Protein AF-A0A1X7STY6-F1 (afdb_monomer)

Solvent-accessible surface area (backbone atoms only — not comparable to full-atom values): 8599 Å² total; per-residue (Å²): 79,50,51,68,63,48,34,48,53,51,14,65,75,69,75,41,64,59,82,35,65,69,57,54,51,47,52,59,66,45,26,81,81,70,77,58,51,51,43,71,68,42,48,53,51,47,51,52,48,54,50,51,52,54,48,46,62,63,66,70,48,72,57,98,63,76,56,80,77,84,76,72,81,59,88,84,50,95,76,60,66,63,57,79,45,82,40,76,86,75,59,27,35,36,34,28,36,86,85,38,35,37,34,38,25,39,76,85,69,44,85,68,43,36,33,38,72,51,104,74,59,51,75,46,54,60,67,56,52,49,58,67,37,65,82,70,67,82,80,80,86,83,130

Organism: Amphimedon queenslandica (NCBI:txid400682)

Mean predicted aligned error: 18.67 Å

pLDDT: mean 70.43, std 15.53, range [32.12, 92.31]

Secondary structure (DSSP, 8-state):
-BHHHHHHHHHHHHT--TT-HHHHHHHHHH-TT-SSB--HHHHHHHHHHHHHHHHHHHHS---TT-SPP-----TT-S-----EEEETTTTEEEEE-TTSEEEEEETT--EEEEEE-STT-PEEPHHHHHHHHTTS-------

Structure (mmCIF, N/CA/C/O backbone):
data_AF-A0A1X7STY6-F1
#
_entry.id   AF-A0A1X7STY6-F1
#
loop_
_atom_site.group_PDB
_atom_site.id
_atom_site.type_symbol
_atom_site.label_atom_id
_atom_site.label_alt_id
_atom_site.label_comp_id
_atom_site.label_asym_id
_atom_site.label_entity_id
_atom_site.label_seq_id
_atom_site.pdbx_PDB_ins_code
_atom_site.C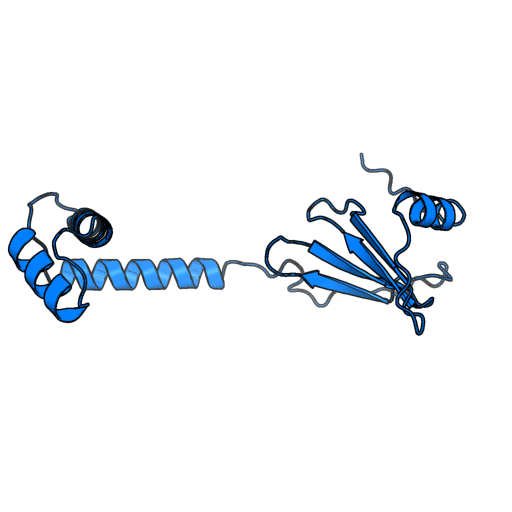artn_x
_atom_site.Cartn_y
_atom_site.Cartn_z
_atom_site.occupancy
_atom_site.B_iso_or_equiv
_atom_site.auth_seq_id
_atom_site.auth_comp_id
_atom_site.auth_asym_id
_atom_site.auth_atom_id
_atom_site.pdbx_PDB_model_num
ATOM 1 N N . MET A 1 1 ? -12.138 -2.892 26.486 1.00 81.81 1 MET A N 1
ATOM 2 C CA . MET A 1 1 ? -12.435 -1.445 26.602 1.00 81.81 1 MET A CA 1
ATOM 3 C C . MET A 1 1 ? -13.530 -1.115 25.602 1.00 81.81 1 MET A C 1
ATOM 5 O O . MET A 1 1 ? -13.530 -1.733 24.542 1.00 81.81 1 MET A O 1
ATOM 9 N N . LYS A 1 2 ? -14.494 -0.246 25.933 1.00 85.88 2 LYS A N 1
ATOM 10 C CA . LYS A 1 2 ? -15.532 0.127 24.959 1.00 85.88 2 LYS A CA 1
ATOM 11 C C . LYS A 1 2 ? -14.913 0.923 23.814 1.00 85.88 2 LYS A C 1
ATOM 13 O O . LYS A 1 2 ? -13.886 1.575 23.992 1.00 85.88 2 LYS A O 1
ATOM 18 N N . MET A 1 3 ? -15.552 0.866 22.652 1.00 82.62 3 MET A N 1
ATOM 19 C CA . MET A 1 3 ? -15.111 1.572 21.450 1.00 82.62 3 MET A CA 1
ATOM 20 C C . MET A 1 3 ? -14.876 3.072 21.682 1.00 82.62 3 MET A C 1
ATOM 22 O O . MET A 1 3 ? -13.865 3.613 21.250 1.00 82.62 3 MET A O 1
ATOM 26 N N . GLU A 1 4 ? -15.808 3.729 22.371 1.00 84.62 4 GLU A N 1
ATOM 27 C CA . GLU A 1 4 ? -15.791 5.173 22.638 1.00 84.62 4 GLU A CA 1
ATOM 28 C C . GLU A 1 4 ? -14.585 5.564 23.500 1.00 84.62 4 GLU A C 1
ATOM 30 O O . GLU A 1 4 ? -13.782 6.400 23.085 1.00 84.62 4 GLU A O 1
ATOM 35 N N . ASP A 1 5 ? -14.391 4.863 24.621 1.00 85.81 5 ASP A N 1
ATOM 36 C CA . ASP A 1 5 ? -13.257 5.064 25.532 1.00 85.81 5 ASP A CA 1
ATOM 37 C C . ASP A 1 5 ? -11.909 4.851 24.820 1.00 85.81 5 ASP A C 1
ATOM 39 O O . ASP A 1 5 ? -10.940 5.581 25.032 1.00 85.81 5 ASP A O 1
ATOM 43 N N . PHE A 1 6 ? -11.837 3.846 23.940 1.00 84.31 6 PHE A N 1
ATOM 44 C CA . PHE A 1 6 ? -10.628 3.570 23.168 1.00 84.31 6 PHE A CA 1
ATOM 45 C C . PHE A 1 6 ? -10.328 4.673 22.150 1.00 84.31 6 PHE A C 1
ATOM 47 O O . PHE A 1 6 ? -9.167 5.054 21.991 1.00 84.31 6 PHE A O 1
ATOM 54 N N . MET A 1 7 ? -11.352 5.199 21.471 1.00 83.81 7 MET A N 1
ATOM 55 C CA . MET A 1 7 ? -11.190 6.299 20.517 1.00 83.81 7 MET A CA 1
ATOM 56 C C . MET A 1 7 ? -10.721 7.580 21.210 1.00 83.81 7 MET A C 1
ATOM 58 O O . MET A 1 7 ? -9.863 8.279 20.675 1.00 83.81 7 MET A O 1
ATOM 62 N N . GLU A 1 8 ? -11.222 7.868 22.410 1.00 85.88 8 GLU A N 1
ATOM 63 C CA . GLU A 1 8 ? -10.767 9.007 23.210 1.00 85.88 8 GLU A CA 1
ATOM 64 C C . GLU A 1 8 ? -9.296 8.854 23.626 1.00 85.88 8 GLU A C 1
ATOM 66 O O . GLU A 1 8 ? -8.485 9.762 23.417 1.00 85.88 8 GLU A O 1
ATOM 71 N N . LEU A 1 9 ? -8.916 7.672 24.120 1.00 86.31 9 LEU A N 1
ATOM 72 C CA . LEU A 1 9 ? -7.550 7.379 24.556 1.00 86.31 9 LEU A CA 1
ATOM 73 C C . LEU A 1 9 ? -6.546 7.423 23.392 1.00 86.31 9 LEU A C 1
ATOM 75 O O . LEU A 1 9 ? -5.503 8.076 23.483 1.00 86.31 9 LEU A O 1
ATOM 79 N N . MET A 1 10 ? -6.873 6.780 22.270 1.00 81.69 10 MET A N 1
ATOM 80 C CA . MET A 1 10 ? -6.036 6.789 21.066 1.00 81.69 10 MET A CA 1
ATOM 81 C C . MET A 1 10 ? -5.975 8.169 20.414 1.00 81.69 10 MET A C 1
ATOM 83 O O . MET A 1 10 ? -4.905 8.579 19.959 1.00 81.69 10 MET A O 1
ATOM 87 N N . GLY A 1 11 ? -7.089 8.905 20.396 1.00 83.62 11 GLY A N 1
ATOM 88 C CA . GLY A 1 11 ? -7.136 10.285 19.920 1.00 83.62 11 GLY A CA 1
ATOM 89 C C . GLY A 1 11 ? -6.201 11.190 20.725 1.00 83.62 11 GLY A C 1
ATOM 90 O O . GLY A 1 11 ? -5.396 11.924 20.145 1.00 83.62 11 GLY A O 1
ATOM 91 N N . GLY A 1 12 ? -6.207 11.050 22.055 1.00 85.12 12 GLY A N 1
ATOM 92 C CA . GLY A 1 12 ? -5.284 11.746 22.953 1.00 85.12 12 GLY A CA 1
ATOM 93 C C . GLY A 1 12 ? -3.813 11.401 22.696 1.00 85.12 12 GLY A C 1
ATOM 94 O O . GLY A 1 12 ? -2.975 12.300 22.603 1.00 85.12 12 GLY A O 1
ATOM 95 N N . MET A 1 13 ? -3.489 10.117 22.510 1.00 84.19 13 MET A N 1
ATOM 96 C CA . MET A 1 13 ? -2.116 9.666 22.241 1.00 84.19 13 MET A CA 1
ATOM 97 C C . MET A 1 13 ? -1.592 10.114 20.872 1.00 84.19 13 MET A C 1
ATOM 99 O O . MET A 1 13 ? -0.441 10.533 20.751 1.00 84.19 13 MET A O 1
ATOM 103 N N . MET A 1 14 ? -2.421 10.026 19.832 1.00 80.81 14 MET A N 1
ATOM 104 C CA . MET A 1 14 ? -2.026 10.340 18.456 1.00 80.81 14 MET A CA 1
ATOM 105 C C . MET A 1 14 ? -2.201 11.824 18.104 1.00 80.81 14 MET A C 1
ATOM 107 O O . MET A 1 14 ? -1.797 12.233 17.017 1.00 80.81 14 MET A O 1
ATOM 111 N N . LYS A 1 15 ? -2.780 12.632 19.007 1.00 82.44 15 LYS A N 1
ATOM 112 C CA . LYS A 1 15 ? -3.235 14.013 18.746 1.00 82.44 15 LYS A CA 1
ATOM 113 C C . LYS A 1 15 ? -4.181 14.093 17.544 1.00 82.44 15 LYS A C 1
ATOM 115 O O . LYS A 1 15 ? -4.161 15.056 16.778 1.00 82.44 15 LYS A O 1
ATOM 120 N N . VAL A 1 16 ? -4.982 13.051 17.367 1.00 78.38 16 VAL A N 1
ATOM 121 C CA . VAL A 1 16 ? -5.985 12.934 16.311 1.00 78.38 16 VAL A CA 1
ATOM 122 C C . VAL A 1 16 ? -7.349 13.139 16.954 1.00 78.38 16 VAL A C 1
ATOM 124 O O . VAL A 1 16 ? -7.566 12.741 18.096 1.00 78.38 16 VAL A O 1
ATOM 127 N N . SER A 1 17 ? -8.271 13.789 16.244 1.00 76.06 17 SER A N 1
ATOM 128 C CA . SER A 1 17 ? -9.634 13.946 16.751 1.00 76.06 17 SER A CA 1
ATOM 129 C C . SER A 1 17 ? -10.246 12.566 17.042 1.00 76.06 17 SER A C 1
ATOM 131 O O . SER A 1 17 ? -10.164 11.689 16.183 1.00 76.06 17 SER A O 1
ATOM 133 N N . PRO A 1 18 ? -10.901 12.354 18.195 1.00 65.81 18 PRO A N 1
ATOM 134 C CA . PRO A 1 18 ? -11.627 11.111 18.469 1.00 65.81 18 PRO A CA 1
ATOM 135 C C . PRO A 1 18 ? -12.797 10.877 17.493 1.00 65.81 18 PRO A C 1
ATOM 137 O O . PRO A 1 18 ? -13.273 9.755 17.359 1.00 65.81 18 PRO A O 1
ATOM 140 N N . LEU A 1 19 ? -13.223 11.919 16.764 1.00 68.56 19 LEU A N 1
ATOM 141 C CA . LEU A 1 19 ? -14.200 11.849 15.670 1.00 68.56 19 LEU A CA 1
ATOM 142 C C . LEU A 1 19 ? -13.560 11.551 14.303 1.00 68.56 19 LEU A C 1
ATOM 144 O O . LEU A 1 19 ? -14.243 11.632 13.282 1.00 68.56 19 LEU A O 1
ATOM 148 N N . ASP A 1 20 ? -12.259 11.255 14.244 1.00 79.88 20 ASP A N 1
ATOM 149 C CA . ASP A 1 20 ? -11.615 10.892 12.986 1.00 79.88 20 ASP A CA 1
ATOM 150 C C . ASP A 1 20 ? -12.191 9.565 12.473 1.00 79.88 20 ASP A C 1
ATOM 152 O O . ASP A 1 20 ? -12.134 8.516 13.122 1.00 79.88 20 ASP A O 1
ATOM 156 N N . GLU A 1 21 ? -12.731 9.615 11.261 1.00 84.31 21 GLU A N 1
ATOM 157 C CA . GLU A 1 21 ? -13.289 8.473 10.549 1.00 84.31 21 GLU A CA 1
ATOM 158 C C . GLU A 1 21 ? -12.255 7.350 10.370 1.00 84.31 21 GLU A C 1
ATOM 160 O O . GLU A 1 21 ? -12.595 6.168 10.350 1.00 84.31 21 GLU A O 1
ATOM 165 N N . ARG A 1 22 ? -10.963 7.691 10.313 1.00 82.12 22 ARG A N 1
ATOM 166 C CA . ARG A 1 22 ? -9.874 6.706 10.245 1.00 82.12 22 ARG A CA 1
ATOM 167 C C . ARG A 1 22 ? -9.756 5.897 11.526 1.00 82.12 22 ARG A C 1
ATOM 169 O O . ARG A 1 22 ? -9.498 4.694 11.462 1.00 82.12 22 ARG A O 1
ATOM 176 N N . LEU A 1 23 ? -9.940 6.549 12.671 1.00 82.69 23 LEU A N 1
ATOM 177 C CA . LEU A 1 23 ? -9.879 5.900 13.971 1.00 82.69 23 LEU A CA 1
ATOM 178 C C . LEU A 1 23 ? -11.115 5.023 14.169 1.00 82.69 23 LEU A C 1
ATOM 180 O O . LEU A 1 23 ? -10.977 3.856 14.527 1.00 82.69 23 LEU A O 1
ATOM 184 N N . SER A 1 24 ? -12.305 5.522 13.827 1.00 83.75 24 SER A N 1
ATOM 185 C CA . SER A 1 24 ? -13.536 4.727 13.910 1.00 83.75 24 SER A CA 1
ATOM 186 C C . SER A 1 24 ? -13.502 3.506 12.978 1.00 83.75 24 SER A C 1
ATOM 188 O O . SER A 1 24 ? -13.871 2.401 13.383 1.00 83.75 24 SER A O 1
ATOM 190 N N . ALA A 1 25 ? -12.969 3.658 11.762 1.00 86.94 25 ALA A N 1
ATOM 191 C CA . ALA A 1 25 ? -12.772 2.559 10.824 1.00 86.94 25 ALA A CA 1
ATOM 192 C C . ALA A 1 25 ? -11.740 1.536 11.322 1.00 86.94 25 ALA A C 1
ATOM 194 O O . ALA A 1 25 ? -11.937 0.337 11.127 1.00 86.94 25 ALA A O 1
ATOM 195 N N . LEU A 1 26 ? -10.655 1.977 11.970 1.00 86.12 26 LEU A N 1
ATOM 196 C CA . LEU A 1 26 ? -9.683 1.075 12.589 1.00 86.12 26 LEU A CA 1
ATOM 197 C C . LEU A 1 26 ? -10.345 0.242 13.684 1.00 86.12 26 LEU A C 1
ATOM 199 O O . LEU A 1 26 ? -10.203 -0.976 13.689 1.00 86.12 26 LEU A O 1
ATOM 203 N N . CYS A 1 27 ? -11.100 0.877 14.576 1.00 84.38 27 CYS A N 1
ATOM 204 C CA . CYS A 1 27 ? -11.708 0.164 15.688 1.00 84.38 27 CYS A CA 1
ATOM 205 C C . CYS A 1 27 ? -12.743 -0.863 15.197 1.00 84.38 27 CYS A C 1
ATOM 207 O O . CYS A 1 27 ? -12.754 -1.988 15.686 1.00 84.38 27 CYS A O 1
ATOM 209 N N . ARG A 1 28 ? -13.522 -0.540 14.151 1.00 86.44 28 ARG A N 1
ATOM 210 C CA . ARG A 1 28 ? -14.424 -1.506 13.489 1.00 86.44 28 ARG A CA 1
ATOM 211 C C . ARG A 1 28 ? -13.686 -2.692 12.866 1.00 86.44 28 ARG A C 1
ATOM 213 O O . ARG A 1 28 ? -14.233 -3.781 12.813 1.00 86.44 28 ARG A O 1
ATOM 220 N N . LYS A 1 29 ? -12.463 -2.491 12.370 1.00 86.56 29 LYS A N 1
ATOM 221 C CA . LYS A 1 29 ? -11.636 -3.579 11.820 1.00 86.56 29 LYS A CA 1
ATOM 222 C C . LYS A 1 29 ? -11.008 -4.454 12.903 1.00 86.56 29 LYS A C 1
ATOM 224 O O . LYS A 1 29 ? -10.743 -5.624 12.652 1.00 86.56 29 LYS A O 1
ATOM 229 N N . VAL A 1 30 ? -10.730 -3.880 14.071 1.00 87.88 30 VAL A N 1
ATOM 230 C CA . VAL A 1 30 ? -10.167 -4.597 15.224 1.00 87.88 30 VAL A CA 1
ATOM 231 C C . VAL A 1 30 ? -11.245 -5.407 15.951 1.00 87.88 30 VAL A C 1
ATOM 233 O O . VAL A 1 30 ? -10.950 -6.474 16.490 1.00 87.88 30 VAL A O 1
ATOM 236 N N . ASP A 1 31 ? -12.489 -4.932 15.947 1.00 86.75 31 ASP A N 1
ATOM 237 C CA . ASP A 1 31 ? -13.635 -5.637 16.514 1.00 86.75 31 ASP A CA 1
ATOM 238 C C . ASP A 1 31 ? -14.175 -6.726 15.566 1.00 86.75 31 ASP A C 1
ATOM 240 O O . ASP A 1 31 ? -15.190 -6.571 14.893 1.00 86.75 31 ASP A O 1
ATOM 244 N N . ILE A 1 32 ? -13.458 -7.850 15.505 1.00 81.06 32 ILE A N 1
ATOM 245 C CA . ILE A 1 32 ? -13.803 -9.011 14.663 1.00 81.06 32 ILE A CA 1
ATOM 246 C C . ILE A 1 32 ? -15.110 -9.680 15.125 1.00 81.06 32 ILE A C 1
ATOM 248 O O . ILE A 1 32 ? -15.837 -10.254 14.317 1.00 81.06 32 ILE A O 1
ATOM 252 N N . GLU A 1 33 ? -15.398 -9.618 16.424 1.00 83.12 33 GLU A N 1
ATOM 253 C CA . GLU A 1 33 ? -16.562 -10.258 17.049 1.00 83.12 33 GLU A CA 1
ATOM 254 C C . GLU A 1 33 ? -17.812 -9.364 16.991 1.00 83.12 33 GLU A C 1
ATOM 256 O O . GLU A 1 33 ? -18.913 -9.839 17.271 1.00 83.12 33 GLU A O 1
ATOM 261 N N . ASN A 1 34 ? -17.651 -8.100 16.574 1.00 83.00 34 ASN A N 1
ATOM 262 C CA . ASN A 1 34 ? -18.688 -7.070 16.531 1.00 83.00 34 ASN A CA 1
ATOM 263 C C . ASN A 1 34 ? -19.416 -6.931 17.882 1.00 83.00 34 ASN A C 1
ATOM 265 O O . ASN A 1 34 ? -20.638 -6.766 17.939 1.00 83.00 34 ASN A O 1
ATOM 269 N N . ASP A 1 35 ? -18.654 -7.047 18.971 1.00 86.44 35 ASP A N 1
ATOM 270 C CA . ASP A 1 35 ? -19.145 -6.970 20.347 1.00 86.44 35 ASP A CA 1
ATOM 271 C C . ASP A 1 35 ? -19.102 -5.535 20.903 1.00 86.44 35 ASP A C 1
ATOM 273 O O . ASP A 1 35 ? -19.642 -5.265 21.976 1.00 86.44 35 ASP A O 1
ATOM 277 N N . GLY A 1 36 ? -18.504 -4.594 20.164 1.00 84.44 36 GLY A N 1
ATOM 278 C CA . GLY A 1 36 ? -18.308 -3.205 20.569 1.00 84.44 36 GLY A CA 1
ATOM 279 C C . GLY A 1 36 ? -17.129 -3.005 21.525 1.00 84.44 36 GLY A C 1
ATOM 280 O O . GLY A 1 36 ? -16.977 -1.913 22.092 1.00 84.44 36 GLY A O 1
ATOM 281 N N . TYR A 1 37 ? -16.291 -4.028 21.718 1.00 85.38 37 TYR A N 1
ATOM 282 C CA . TYR A 1 37 ? -15.162 -4.012 22.637 1.00 85.38 37 TYR A CA 1
ATOM 283 C C . TYR A 1 37 ? -13.826 -4.210 21.921 1.00 85.38 37 TYR A C 1
ATOM 285 O O . TYR A 1 37 ? -13.537 -5.221 21.281 1.00 85.38 37 TYR A O 1
ATOM 293 N N . VAL A 1 38 ? -12.923 -3.262 22.164 1.00 85.38 38 VAL A N 1
ATOM 294 C CA . VAL A 1 38 ? -11.524 -3.358 21.757 1.00 85.38 38 VAL A CA 1
ATOM 295 C C . VAL A 1 38 ? -10.688 -3.778 22.963 1.00 85.38 38 VAL A C 1
ATOM 297 O O . VAL A 1 38 ? -10.704 -3.140 24.021 1.00 85.38 38 VAL A O 1
ATOM 300 N N . THR A 1 39 ? -9.953 -4.875 22.806 1.00 87.19 39 THR A N 1
ATOM 301 C CA . THR A 1 39 ? -8.974 -5.363 23.786 1.00 87.19 39 THR A CA 1
ATOM 302 C C . THR A 1 39 ? -7.576 -5.165 23.219 1.00 87.19 39 THR A C 1
ATOM 304 O O . THR A 1 39 ? -7.380 -5.269 22.009 1.00 87.19 39 THR A O 1
ATOM 307 N N . GLU A 1 40 ? -6.591 -4.932 24.084 1.00 85.44 40 GLU A N 1
ATOM 308 C CA . GLU A 1 40 ? -5.184 -4.795 23.693 1.00 85.44 40 GLU A CA 1
ATOM 309 C C . GLU A 1 40 ? -4.717 -5.965 22.813 1.00 85.44 40 GLU A C 1
ATOM 311 O O . GLU A 1 40 ? -4.156 -5.752 21.744 1.00 85.44 40 GLU A O 1
ATOM 316 N N . ASN A 1 41 ? -5.070 -7.198 23.186 1.00 88.00 41 ASN A N 1
ATOM 317 C CA . ASN A 1 41 ? -4.759 -8.390 22.394 1.00 88.00 41 ASN A CA 1
ATOM 318 C C . ASN A 1 41 ? -5.373 -8.353 20.984 1.00 88.00 41 ASN A C 1
ATOM 320 O O . ASN A 1 41 ? -4.703 -8.745 20.026 1.00 88.00 41 ASN A O 1
ATOM 324 N N . LYS A 1 42 ? -6.618 -7.866 20.836 1.00 87.62 42 LYS A N 1
ATOM 325 C CA . LYS A 1 42 ? -7.288 -7.721 19.528 1.00 87.62 42 LYS A CA 1
ATOM 326 C C . LYS A 1 42 ? -6.526 -6.703 18.665 1.00 87.62 42 LYS A C 1
ATOM 328 O O . LYS A 1 42 ? -6.206 -6.987 17.512 1.00 87.62 42 LYS A O 1
ATOM 333 N N . LEU A 1 43 ? -6.153 -5.560 19.249 1.00 87.00 43 LEU A N 1
ATOM 334 C CA . LEU A 1 43 ? -5.379 -4.515 18.574 1.00 87.00 43 LEU A CA 1
ATOM 335 C C . LEU A 1 43 ? -3.987 -5.011 18.151 1.00 87.00 43 LEU A C 1
ATOM 337 O O . LEU A 1 43 ? -3.605 -4.857 16.992 1.00 87.00 43 LEU A O 1
ATOM 341 N N . MET A 1 44 ? -3.244 -5.634 19.067 1.00 89.12 44 MET A N 1
ATOM 342 C CA . MET A 1 44 ? -1.900 -6.150 18.801 1.00 89.12 44 MET A CA 1
ATOM 343 C C . MET A 1 44 ? -1.916 -7.243 17.734 1.00 89.12 44 MET A C 1
ATOM 345 O O . MET A 1 44 ? -1.092 -7.216 16.821 1.00 89.12 44 MET A O 1
ATOM 349 N 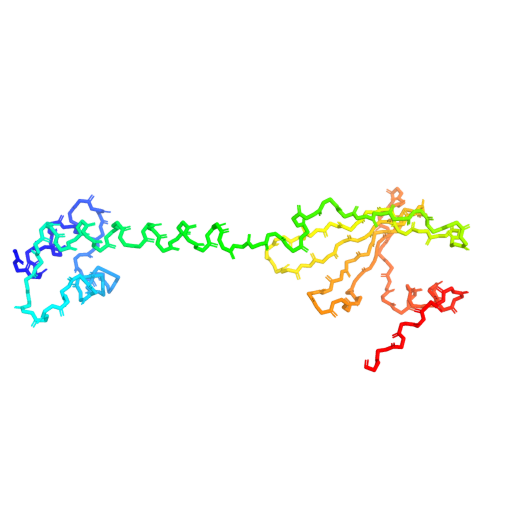N . SER A 1 45 ? -2.889 -8.155 17.786 1.00 90.06 45 SER A N 1
ATOM 350 C CA . SER A 1 45 ? -3.055 -9.197 16.765 1.00 90.06 45 SER A CA 1
ATOM 351 C C . SER A 1 45 ? -3.329 -8.597 15.388 1.00 90.06 45 SER A C 1
ATOM 353 O O . SER A 1 45 ? -2.699 -8.996 14.409 1.00 90.06 45 SER A O 1
ATOM 355 N N . TYR A 1 46 ? -4.212 -7.597 15.311 1.00 89.88 46 TYR A N 1
ATOM 356 C CA . TYR A 1 46 ? -4.506 -6.894 14.063 1.00 89.88 46 TYR A CA 1
ATOM 357 C C . TYR A 1 46 ? -3.268 -6.180 13.498 1.00 89.88 46 TYR A C 1
ATOM 359 O O . TYR A 1 46 ? -2.970 -6.302 12.310 1.00 89.88 46 TYR A O 1
ATOM 367 N N . LEU A 1 47 ? -2.505 -5.470 14.336 1.00 89.00 47 LEU A N 1
ATOM 368 C CA . LEU A 1 47 ? -1.284 -4.777 13.911 1.00 89.00 47 LEU A CA 1
ATOM 369 C C . LEU A 1 47 ? -0.214 -5.751 13.408 1.00 89.00 47 LEU A C 1
ATOM 371 O O . LEU A 1 47 ? 0.387 -5.515 12.359 1.00 89.00 47 LEU A O 1
ATOM 375 N N . LEU A 1 48 ? 0.000 -6.859 14.119 1.00 92.31 48 LEU A N 1
ATOM 376 C CA . LEU A 1 48 ? 0.939 -7.903 13.707 1.00 92.31 48 LEU A CA 1
ATOM 377 C C . LEU A 1 48 ? 0.520 -8.549 12.384 1.00 92.31 48 LEU A C 1
ATOM 379 O O . LEU A 1 48 ? 1.369 -8.773 11.521 1.00 92.31 48 LEU A O 1
ATOM 383 N N . LEU A 1 49 ? -0.778 -8.797 12.190 1.00 91.44 49 LEU A N 1
ATOM 384 C CA . LEU A 1 49 ? -1.306 -9.309 10.928 1.00 91.44 49 LEU A CA 1
ATOM 385 C C . LEU A 1 49 ? -1.033 -8.333 9.778 1.00 91.44 49 LEU A C 1
ATOM 387 O O . LEU A 1 49 ? -0.483 -8.738 8.759 1.00 91.44 49 LEU A O 1
ATOM 391 N N . GLN A 1 50 ? -1.328 -7.044 9.962 1.00 89.06 50 GLN A N 1
ATOM 392 C CA . GLN A 1 50 ? -1.078 -6.016 8.947 1.00 89.06 50 GLN A CA 1
ATOM 393 C C . GLN A 1 50 ? 0.409 -5.872 8.601 1.00 89.06 50 GLN A C 1
ATOM 395 O O . GLN A 1 50 ? 0.769 -5.694 7.435 1.00 89.06 50 GLN A O 1
ATOM 400 N N . LEU A 1 51 ? 1.297 -5.973 9.594 1.00 88.25 51 LEU A N 1
ATOM 401 C CA . LEU A 1 51 ? 2.741 -5.973 9.360 1.00 88.25 51 LEU A CA 1
ATOM 402 C C . LEU A 1 51 ? 3.178 -7.205 8.569 1.00 88.25 51 LEU A C 1
ATOM 404 O O . LEU A 1 51 ? 3.906 -7.058 7.590 1.00 88.25 51 LEU A O 1
ATOM 408 N N . ARG A 1 52 ? 2.685 -8.393 8.931 1.00 89.50 52 ARG A N 1
ATOM 409 C CA . ARG A 1 52 ? 2.985 -9.642 8.223 1.00 89.50 52 ARG A CA 1
ATOM 410 C C . ARG A 1 52 ? 2.475 -9.621 6.787 1.00 89.50 52 ARG A C 1
ATOM 412 O O . ARG A 1 52 ? 3.203 -10.022 5.888 1.00 89.50 52 ARG A O 1
ATOM 419 N N . GLU A 1 53 ? 1.254 -9.149 6.555 1.00 87.44 53 GLU A N 1
ATOM 420 C CA . GLU A 1 53 ? 0.695 -8.983 5.210 1.00 87.44 53 GLU A CA 1
ATOM 421 C C . GLU A 1 53 ? 1.542 -8.006 4.396 1.00 87.44 53 GLU A C 1
ATOM 423 O O . GLU A 1 53 ? 1.923 -8.300 3.266 1.00 87.44 53 GLU A O 1
ATOM 428 N N . ARG A 1 54 ? 1.925 -6.867 4.981 1.00 84.06 54 ARG A N 1
ATOM 429 C CA . ARG A 1 54 ? 2.804 -5.893 4.328 1.00 84.06 54 ARG A CA 1
ATOM 430 C C . ARG A 1 54 ? 4.178 -6.476 4.012 1.00 84.06 54 ARG A C 1
ATOM 432 O O . ARG A 1 54 ? 4.723 -6.184 2.950 1.00 84.06 54 ARG A O 1
ATOM 439 N N . GLU A 1 55 ? 4.752 -7.268 4.908 1.00 83.31 55 GLU A N 1
ATOM 440 C CA . GLU A 1 55 ? 5.997 -7.989 4.661 1.00 83.31 55 GLU A CA 1
ATOM 441 C C . GLU A 1 55 ? 5.827 -9.027 3.561 1.00 83.31 55 GLU A C 1
ATOM 443 O O . GLU A 1 55 ? 6.642 -9.040 2.647 1.00 83.31 55 GLU A O 1
ATOM 448 N N . ALA A 1 56 ? 4.740 -9.800 3.564 1.00 79.81 56 ALA A N 1
ATOM 449 C CA . ALA A 1 56 ? 4.400 -10.725 2.491 1.00 79.81 56 ALA A CA 1
ATOM 450 C C . ALA A 1 56 ? 4.278 -9.993 1.147 1.00 79.81 56 ALA A C 1
ATOM 452 O O . ALA A 1 56 ? 4.880 -10.409 0.173 1.00 79.81 56 ALA A O 1
ATOM 453 N N . PHE A 1 57 ? 3.620 -8.836 1.068 1.00 72.00 57 PHE A N 1
ATOM 454 C CA . PHE A 1 57 ? 3.585 -8.044 -0.169 1.00 72.00 57 PHE A CA 1
ATOM 455 C C . PHE A 1 57 ? 4.948 -7.460 -0.570 1.00 72.00 57 PHE A C 1
ATOM 457 O O . PHE A 1 57 ? 5.172 -7.170 -1.748 1.00 72.00 57 PHE A O 1
ATOM 464 N N . ARG A 1 58 ? 5.866 -7.258 0.382 1.00 67.62 58 ARG A N 1
ATOM 465 C CA . ARG A 1 58 ? 7.246 -6.837 0.093 1.00 67.62 58 ARG A CA 1
ATOM 466 C C . ARG A 1 58 ? 8.114 -8.002 -0.374 1.00 67.62 58 ARG A C 1
ATOM 468 O O . ARG A 1 58 ? 8.967 -7.779 -1.226 1.00 67.62 58 ARG A O 1
ATOM 475 N N . THR A 1 59 ? 7.905 -9.204 0.154 1.00 64.56 59 THR A N 1
ATOM 476 C CA . THR A 1 59 ? 8.684 -10.411 -0.163 1.00 64.56 59 THR A CA 1
ATOM 477 C C . THR A 1 59 ? 8.134 -11.171 -1.372 1.00 64.56 59 THR A C 1
ATOM 479 O O . THR A 1 59 ? 8.909 -11.744 -2.126 1.00 64.56 59 THR A O 1
ATOM 482 N N . VAL A 1 60 ? 6.822 -11.110 -1.620 1.00 60.34 60 VAL A N 1
ATOM 483 C CA . VAL A 1 60 ? 6.094 -11.745 -2.741 1.00 60.34 60 VAL A CA 1
ATOM 484 C C . VAL A 1 60 ? 6.056 -10.845 -3.982 1.00 60.34 60 VAL A C 1
ATOM 486 O O . VAL A 1 60 ? 5.338 -11.111 -4.939 1.00 60.34 60 VAL A O 1
ATOM 489 N N . LYS A 1 61 ? 6.879 -9.795 -4.046 1.00 56.47 61 LYS A N 1
ATOM 490 C CA . LYS A 1 61 ? 7.319 -9.319 -5.358 1.00 56.47 61 LYS A CA 1
ATOM 491 C C . LYS A 1 61 ? 8.480 -10.215 -5.775 1.00 56.47 61 LYS A C 1
ATOM 493 O O . LYS A 1 61 ? 9.596 -9.928 -5.338 1.00 56.47 61 LYS A O 1
ATOM 498 N N . PRO A 1 62 ? 8.291 -11.236 -6.638 1.00 52.00 62 PRO A N 1
ATOM 499 C CA . PRO A 1 62 ? 9.401 -11.585 -7.497 1.00 52.00 62 PRO A CA 1
ATOM 500 C C . PRO A 1 62 ? 9.745 -10.274 -8.198 1.00 52.00 62 PRO A C 1
ATOM 502 O O . PRO A 1 62 ? 8.917 -9.679 -8.896 1.00 52.00 62 PRO A O 1
ATOM 505 N N . LEU A 1 63 ? 10.932 -9.738 -7.916 1.00 54.34 63 LEU A N 1
ATOM 506 C CA . LEU A 1 63 ? 11.515 -8.761 -8.817 1.00 54.34 63 LEU A CA 1
ATOM 507 C C . LEU A 1 63 ? 11.384 -9.409 -10.200 1.00 54.34 63 LEU A C 1
ATOM 509 O O . LEU A 1 63 ? 11.812 -10.555 -10.335 1.00 54.34 63 LEU A O 1
ATOM 513 N N . PRO A 1 64 ? 10.782 -8.757 -11.207 1.00 56.25 64 PRO A N 1
ATOM 514 C CA . PRO A 1 64 ? 10.553 -9.372 -12.520 1.00 56.25 64 PRO A CA 1
ATOM 515 C C . PRO A 1 64 ? 11.843 -9.821 -13.244 1.00 56.25 64 PRO A C 1
ATOM 517 O O . PRO A 1 64 ? 11.782 -10.262 -14.383 1.00 56.25 64 PRO A O 1
ATOM 520 N N . PHE A 1 65 ? 12.998 -9.718 -12.578 1.00 55.03 65 PHE A N 1
ATOM 521 C CA . PHE A 1 65 ? 14.351 -10.032 -13.016 1.00 55.03 65 PHE A CA 1
ATOM 522 C C . PHE A 1 65 ? 15.167 -10.566 -11.817 1.00 55.03 65 PHE A C 1
ATOM 524 O O . PHE A 1 65 ? 16.165 -9.965 -11.422 1.00 55.03 65 PHE A O 1
ATOM 531 N N . GLN A 1 66 ? 14.670 -11.603 -11.131 1.00 50.72 66 GLN A N 1
ATOM 532 C CA . GLN A 1 66 ? 15.379 -12.204 -9.989 1.00 50.72 66 GLN A CA 1
ATOM 533 C C . GLN A 1 66 ? 16.603 -13.017 -10.443 1.00 50.72 66 GLN A C 1
ATOM 535 O O . GLN A 1 66 ? 17.608 -13.069 -9.735 1.00 50.72 66 GLN A O 1
ATOM 540 N N . ASP A 1 67 ? 16.543 -13.556 -11.661 1.00 57.31 67 ASP A N 1
ATOM 541 C CA . ASP A 1 67 ? 17.723 -13.984 -12.398 1.00 57.31 67 ASP A CA 1
ATOM 542 C C . ASP A 1 67 ? 18.484 -12.752 -12.882 1.00 57.31 67 ASP A C 1
ATOM 544 O O . ASP A 1 67 ? 17.881 -11.765 -13.319 1.00 57.31 67 ASP A O 1
ATOM 548 N N . SER A 1 68 ? 19.818 -12.804 -12.835 1.00 48.66 68 SER A N 1
ATOM 549 C CA . SER A 1 68 ? 20.625 -11.797 -13.515 1.00 48.66 68 SER A CA 1
ATOM 550 C C . SER A 1 68 ? 20.145 -11.718 -14.968 1.00 48.66 68 SER A C 1
ATOM 552 O O . SER A 1 68 ? 20.176 -12.748 -15.647 1.00 48.66 68 SER A O 1
ATOM 554 N N . PRO A 1 69 ? 19.681 -10.556 -15.457 1.00 52.59 69 PRO A N 1
ATOM 555 C CA . PRO A 1 69 ? 19.244 -10.434 -16.839 1.00 52.59 69 PRO A CA 1
ATOM 556 C C . PRO A 1 69 ? 20.371 -10.902 -17.761 1.00 52.59 69 PRO A C 1
ATOM 558 O O . PRO A 1 69 ? 21.467 -10.337 -17.745 1.00 52.59 69 PRO A O 1
ATOM 561 N N . ASP A 1 70 ? 20.104 -11.956 -18.536 1.00 49.00 70 ASP A N 1
ATOM 562 C CA . ASP A 1 70 ? 21.046 -12.491 -19.517 1.00 49.00 70 ASP A CA 1
ATOM 563 C C . ASP A 1 70 ? 21.098 -11.533 -20.711 1.00 49.00 70 ASP A C 1
ATOM 565 O O . ASP A 1 70 ? 20.417 -11.684 -21.730 1.00 49.00 70 ASP A O 1
ATOM 569 N N . PHE A 1 71 ? 21.860 -10.454 -20.540 1.00 48.50 71 PHE A N 1
ATOM 570 C CA . PHE A 1 71 ? 22.123 -9.482 -21.586 1.00 48.50 71 PHE A CA 1
ATOM 571 C C . PHE A 1 71 ? 23.084 -10.094 -22.605 1.00 48.50 71 PHE A C 1
ATOM 573 O O . PHE A 1 71 ? 24.292 -9.851 -22.582 1.00 48.50 71 PHE A O 1
ATOM 580 N N . LYS A 1 72 ? 22.544 -10.874 -23.543 1.00 51.03 72 LYS A N 1
ATOM 581 C CA . LYS A 1 72 ? 23.320 -11.363 -24.683 1.00 51.03 72 LYS A CA 1
ATOM 582 C C . LYS A 1 72 ? 23.702 -10.190 -25.579 1.00 51.03 72 LYS A C 1
ATOM 584 O O . LYS A 1 72 ? 22.845 -9.456 -26.075 1.00 51.03 72 LYS A O 1
ATOM 589 N N . HIS A 1 73 ? 25.004 -10.022 -25.800 1.00 41.28 73 HIS A N 1
ATOM 590 C CA . HIS A 1 73 ? 25.524 -9.060 -26.763 1.00 41.28 73 HIS A CA 1
ATOM 591 C C . HIS A 1 73 ? 25.032 -9.445 -28.162 1.00 41.28 73 HIS A C 1
ATOM 593 O O . HIS A 1 73 ? 25.469 -10.442 -28.738 1.00 41.28 73 HIS A O 1
ATOM 599 N N . ASN A 1 74 ? 24.096 -8.668 -28.707 1.00 46.66 74 ASN A N 1
ATOM 600 C CA . ASN A 1 74 ? 23.604 -8.884 -30.058 1.00 46.66 74 ASN A CA 1
ATOM 601 C C . ASN A 1 74 ? 24.674 -8.411 -31.054 1.00 46.66 74 ASN A C 1
ATOM 603 O O . ASN A 1 74 ? 24.768 -7.227 -31.369 1.00 46.66 74 ASN A O 1
ATOM 607 N N . LEU A 1 75 ? 25.497 -9.352 -31.524 1.00 49.00 75 LEU A N 1
ATOM 608 C CA . LEU A 1 75 ? 26.613 -9.113 -32.449 1.00 49.00 75 LEU A CA 1
ATOM 609 C C . LEU A 1 75 ? 26.169 -8.555 -33.814 1.00 49.00 75 LEU A C 1
ATOM 611 O O . LEU A 1 75 ? 26.989 -7.982 -34.528 1.00 49.00 75 LEU A O 1
ATOM 615 N N . TYR A 1 76 ? 24.888 -8.696 -34.169 1.00 48.81 76 TYR A N 1
ATOM 616 C CA . TYR A 1 76 ? 24.343 -8.289 -35.467 1.00 48.81 76 TYR A CA 1
ATOM 617 C C . TYR A 1 76 ? 23.670 -6.911 -35.440 1.00 48.81 76 TYR A C 1
ATOM 619 O O . TYR A 1 76 ? 23.527 -6.278 -36.486 1.00 48.81 76 TYR A O 1
ATOM 627 N N . SER A 1 77 ? 23.302 -6.402 -34.261 1.00 45.16 77 SER A N 1
ATOM 628 C CA . SER A 1 77 ? 22.760 -5.051 -34.117 1.00 45.16 77 SER A CA 1
ATOM 629 C C . SER A 1 77 ? 23.872 -4.059 -33.779 1.00 45.16 77 SER A C 1
ATOM 631 O O . SER A 1 77 ? 24.350 -3.989 -32.646 1.00 45.16 77 SER A O 1
ATOM 633 N N . LYS A 1 78 ? 24.241 -3.212 -34.747 1.00 50.53 78 LYS A N 1
ATOM 634 C CA . LYS A 1 78 ? 25.154 -2.074 -34.523 1.00 50.53 78 LYS A CA 1
ATOM 635 C C . LYS A 1 78 ? 24.592 -1.017 -33.553 1.00 50.53 78 LYS A C 1
ATOM 637 O O . LYS A 1 78 ? 25.317 -0.098 -33.186 1.00 50.53 78 LYS A O 1
ATOM 642 N N . GLN A 1 79 ? 23.337 -1.145 -33.108 1.00 53.16 79 GLN A N 1
ATOM 643 C CA . GLN A 1 79 ? 22.675 -0.212 -32.196 1.00 53.16 79 GLN A CA 1
ATOM 644 C C . GLN A 1 79 ? 21.894 -0.968 -31.109 1.00 53.16 79 GLN A C 1
ATOM 646 O O . GLN A 1 79 ? 20.671 -1.074 -31.143 1.00 53.16 79 GLN A O 1
ATOM 651 N N . CYS A 1 80 ? 22.600 -1.515 -30.118 1.00 50.53 80 CYS A N 1
ATOM 652 C CA . CYS A 1 80 ? 21.954 -1.993 -28.893 1.00 50.53 80 CYS A CA 1
ATOM 653 C C . CYS A 1 80 ? 21.671 -0.800 -27.957 1.00 50.53 80 CYS A C 1
ATOM 655 O O . CYS A 1 80 ? 22.610 -0.049 -27.671 1.00 50.53 80 CYS A O 1
ATOM 657 N N . PRO A 1 81 ? 20.439 -0.607 -27.442 1.00 56.38 81 PRO A N 1
ATOM 658 C CA . PRO A 1 81 ? 20.212 0.302 -26.327 1.00 56.38 81 PRO A CA 1
ATOM 659 C C . PRO A 1 81 ? 20.923 -0.245 -25.087 1.00 56.38 81 PRO A C 1
ATOM 661 O O . PRO A 1 81 ? 20.669 -1.356 -24.620 1.00 56.38 81 PRO A O 1
ATOM 664 N N . CYS A 1 82 ? 21.855 0.542 -24.571 1.00 59.50 82 CYS A N 1
ATOM 665 C CA . CYS A 1 82 ? 22.635 0.222 -23.397 1.00 59.50 82 CYS A CA 1
ATOM 666 C C . CYS A 1 82 ? 21.827 0.650 -22.167 1.00 59.50 82 CYS A C 1
ATOM 668 O O . CYS A 1 82 ? 21.874 1.806 -21.762 1.00 59.50 82 CYS A O 1
ATOM 670 N N . ARG A 1 83 ? 21.155 -0.324 -21.544 1.00 59.53 83 ARG A N 1
ATOM 671 C CA . ARG A 1 83 ? 20.482 -0.265 -20.229 1.00 59.53 83 ARG A CA 1
ATOM 672 C C . ARG A 1 83 ? 19.029 0.209 -20.262 1.00 59.53 83 ARG A C 1
ATOM 674 O O . ARG A 1 83 ? 18.711 1.304 -20.719 1.00 59.53 83 ARG A O 1
ATOM 681 N N . LEU A 1 84 ? 18.168 -0.647 -19.711 1.00 65.69 84 LEU A N 1
ATOM 682 C CA . LEU A 1 84 ? 16.764 -0.381 -19.430 1.00 65.69 84 LEU A CA 1
ATOM 683 C C . LEU A 1 84 ? 16.612 -0.147 -17.923 1.00 65.69 84 LEU A C 1
ATOM 685 O O . LEU A 1 84 ? 16.980 -1.005 -17.124 1.00 65.69 84 LEU A O 1
ATOM 689 N N . LEU A 1 85 ? 16.115 1.024 -17.534 1.00 73.31 85 LEU A N 1
ATOM 690 C CA . LEU A 1 85 ? 15.887 1.397 -16.138 1.00 73.31 85 LEU A CA 1
ATOM 691 C C . LEU A 1 85 ? 14.387 1.465 -15.867 1.00 73.31 85 LEU A C 1
ATOM 693 O O . LEU A 1 85 ? 13.632 2.042 -16.647 1.00 73.31 85 LEU A O 1
ATOM 697 N N . HIS A 1 86 ? 13.957 0.892 -14.749 1.00 73.19 86 HIS A N 1
ATOM 698 C CA . HIS A 1 86 ? 12.578 0.980 -14.285 1.00 73.19 86 HIS A CA 1
ATOM 699 C C . HIS A 1 86 ? 12.398 2.208 -13.382 1.00 73.19 86 HIS A C 1
ATOM 701 O O . HIS A 1 86 ? 13.137 2.385 -12.414 1.00 73.19 86 HIS A O 1
ATOM 707 N N . LEU A 1 87 ? 11.413 3.050 -13.693 1.00 72.50 87 LEU A N 1
ATOM 708 C CA . LEU A 1 87 ? 11.043 4.230 -12.916 1.00 72.50 87 LEU A CA 1
ATOM 709 C C . LEU A 1 87 ? 9.806 3.917 -12.061 1.00 72.50 87 LEU A C 1
ATOM 711 O O . LEU A 1 87 ? 8.767 3.503 -12.579 1.00 72.50 87 LEU A O 1
ATOM 715 N N . PHE A 1 88 ? 9.930 4.139 -10.752 1.00 68.56 88 PHE A N 1
ATOM 716 C CA . PHE A 1 88 ? 8.864 3.983 -9.754 1.00 68.56 88 PHE A CA 1
ATOM 717 C C . PHE A 1 88 ? 7.802 5.116 -9.863 1.00 68.56 88 PHE A C 1
ATOM 719 O O . PHE A 1 88 ? 8.057 6.115 -10.534 1.00 68.56 88 PHE A O 1
ATOM 726 N N . PRO A 1 89 ? 6.588 4.952 -9.288 1.00 70.88 89 PRO A N 1
ATOM 727 C CA . PRO A 1 89 ? 5.307 5.300 -9.917 1.00 70.88 89 PRO A CA 1
ATOM 728 C C . PRO A 1 89 ? 5.157 6.714 -10.517 1.00 70.88 89 PRO A C 1
ATOM 730 O O . PRO A 1 89 ? 5.501 7.693 -9.856 1.00 70.88 89 PRO A O 1
ATOM 733 N N . PRO A 1 90 ? 4.545 6.841 -11.719 1.00 66.81 90 PRO A N 1
ATOM 734 C CA . PRO A 1 90 ? 3.964 5.765 -12.532 1.00 66.81 90 PRO A CA 1
ATOM 735 C C . PRO A 1 90 ? 5.038 4.899 -13.209 1.00 66.81 90 PRO A C 1
ATOM 737 O O . PRO A 1 90 ? 6.046 5.428 -13.681 1.00 66.81 90 PRO A O 1
ATOM 740 N N . SER A 1 91 ? 4.790 3.580 -13.250 1.00 73.19 91 SER A N 1
ATOM 741 C CA . SER A 1 91 ? 5.677 2.568 -13.847 1.00 73.19 91 SER A CA 1
ATOM 742 C C . SER A 1 91 ? 6.032 2.952 -15.284 1.00 73.19 91 SER A C 1
ATOM 744 O O . SER A 1 91 ? 5.176 2.946 -16.173 1.00 73.19 91 SER A O 1
ATOM 746 N N . ARG A 1 92 ? 7.287 3.344 -15.494 1.00 79.75 92 ARG A N 1
ATOM 747 C CA . ARG A 1 92 ? 7.835 3.74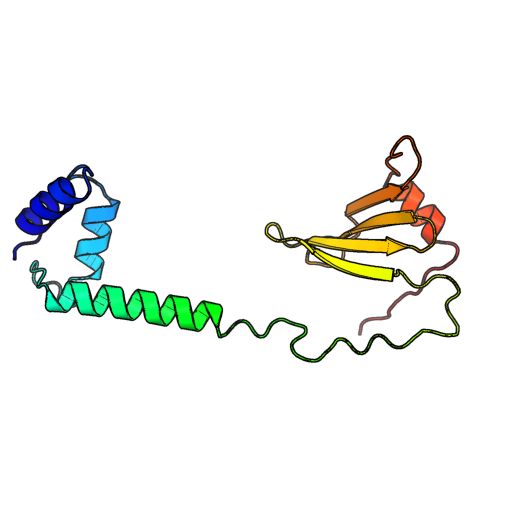4 -16.794 1.00 79.75 92 ARG A CA 1
ATOM 748 C C . ARG A 1 92 ? 9.183 3.076 -16.988 1.00 79.75 92 ARG A C 1
ATOM 750 O O . ARG A 1 92 ? 9.888 2.816 -16.017 1.00 79.75 92 ARG A O 1
ATOM 757 N N . TYR A 1 93 ? 9.559 2.839 -18.236 1.00 78.62 93 TYR A N 1
ATOM 758 C CA . TYR A 1 93 ? 10.890 2.337 -18.562 1.00 78.62 93 TYR A CA 1
ATOM 759 C C . TYR A 1 93 ? 11.699 3.423 -19.255 1.00 78.62 93 TYR A C 1
ATOM 761 O O . TYR A 1 93 ? 11.162 4.207 -20.032 1.00 78.62 93 TYR A O 1
ATOM 769 N N . LEU A 1 94 ? 12.991 3.479 -18.977 1.00 79.12 94 LEU A N 1
ATOM 770 C CA . LEU A 1 94 ? 13.940 4.371 -19.626 1.00 79.12 94 LEU A CA 1
ATOM 771 C C . LEU A 1 94 ? 14.955 3.520 -20.377 1.00 79.12 94 LEU A C 1
ATOM 773 O O . LEU A 1 94 ? 15.481 2.577 -19.798 1.00 79.12 94 LEU A O 1
ATOM 777 N N . SER A 1 95 ? 15.263 3.852 -21.624 1.00 77.94 95 SER A N 1
ATOM 778 C CA . SER A 1 95 ? 16.386 3.249 -22.348 1.00 77.94 95 SER A CA 1
ATOM 779 C C . SER A 1 95 ? 17.320 4.319 -22.881 1.00 77.94 95 SER A C 1
ATOM 781 O O . SER A 1 95 ? 16.853 5.371 -23.310 1.00 77.94 95 SER A O 1
ATOM 783 N N . ILE A 1 96 ? 18.621 4.040 -22.877 1.00 75.19 96 ILE 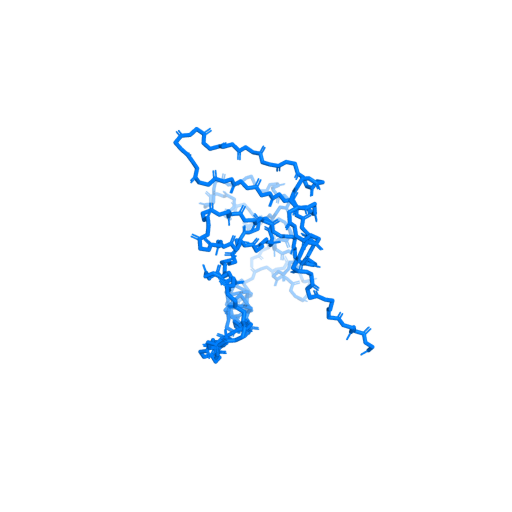A N 1
ATOM 784 C CA . ILE A 1 96 ? 19.657 4.958 -23.361 1.00 75.19 96 ILE A CA 1
ATOM 785 C C . ILE A 1 96 ? 20.379 4.297 -24.540 1.00 75.19 96 ILE A C 1
ATOM 787 O O . ILE A 1 96 ? 20.849 3.164 -24.432 1.00 75.19 96 ILE A O 1
ATOM 791 N N . SER A 1 97 ? 20.436 4.963 -25.691 1.00 72.06 97 SER A N 1
ATOM 792 C CA . SER A 1 97 ? 21.187 4.481 -26.856 1.00 72.06 97 SER A CA 1
ATOM 793 C C . SER A 1 97 ? 22.669 4.866 -26.771 1.00 72.06 97 SER A C 1
ATOM 795 O O . SER A 1 97 ? 23.049 5.767 -26.025 1.00 72.06 97 SER A O 1
ATOM 797 N N . ARG A 1 98 ? 23.518 4.200 -27.568 1.00 61.62 98 ARG A N 1
ATOM 798 C CA . ARG A 1 98 ? 24.929 4.605 -27.737 1.00 61.62 98 ARG A CA 1
ATOM 799 C C . ARG A 1 98 ? 25.074 6.015 -28.314 1.00 61.62 98 ARG A C 1
ATOM 801 O O . ARG A 1 98 ? 26.052 6.683 -28.012 1.00 61.62 98 ARG A O 1
ATOM 808 N N . ASP A 1 99 ? 24.074 6.464 -29.066 1.00 66.25 99 ASP A N 1
ATOM 809 C CA . ASP A 1 99 ? 24.019 7.793 -29.680 1.00 66.25 99 ASP A CA 1
ATOM 810 C C . ASP A 1 99 ? 23.475 8.866 -28.711 1.00 66.25 99 ASP A C 1
ATOM 812 O O . ASP A 1 99 ? 23.028 9.926 -29.137 1.00 66.25 99 ASP A O 1
ATO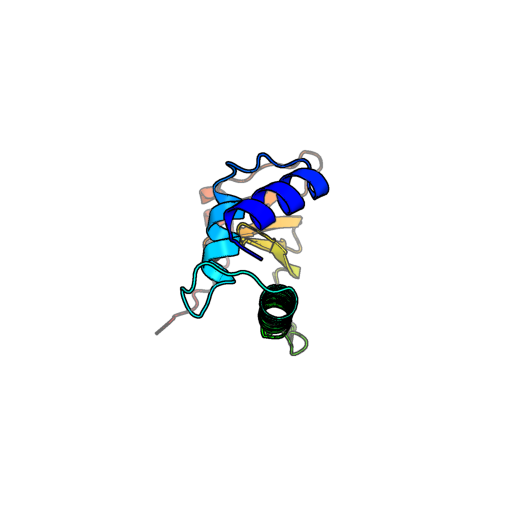M 816 N N . GLY A 1 100 ? 23.439 8.580 -27.401 1.00 65.81 100 GLY A N 1
ATOM 817 C CA . GLY A 1 100 ? 22.995 9.532 -26.378 1.00 65.81 100 GLY A CA 1
ATOM 818 C C . GLY A 1 100 ? 21.488 9.798 -26.378 1.00 65.81 100 GLY A C 1
ATOM 819 O O . GLY A 1 100 ? 21.033 10.758 -25.762 1.00 65.81 100 GLY A O 1
ATOM 820 N N . ILE A 1 101 ? 20.682 8.970 -27.046 1.00 73.81 101 ILE A N 1
ATOM 821 C CA . ILE A 1 101 ? 19.227 9.144 -27.085 1.00 73.81 101 ILE A CA 1
ATOM 822 C C . ILE A 1 101 ? 18.618 8.432 -25.883 1.00 73.81 101 ILE A C 1
ATOM 824 O O . ILE A 1 101 ? 18.657 7.206 -25.773 1.00 73.81 101 ILE A O 1
ATOM 828 N N . ILE A 1 102 ? 18.009 9.204 -24.996 1.00 79.19 102 ILE A N 1
ATOM 829 C CA . ILE A 1 102 ? 17.221 8.700 -23.878 1.00 79.19 102 ILE A CA 1
ATOM 830 C C . ILE A 1 102 ? 15.775 8.587 -24.344 1.00 79.19 102 ILE A C 1
ATOM 832 O O . ILE A 1 102 ? 15.208 9.568 -24.815 1.00 79.19 102 ILE A O 1
ATOM 836 N N . THR A 1 103 ? 15.143 7.429 -24.189 1.00 80.88 103 THR A N 1
ATOM 837 C CA . THR A 1 103 ? 13.718 7.254 -24.494 1.00 80.88 103 THR A CA 1
ATOM 838 C C . THR A 1 103 ? 12.948 6.709 -23.305 1.00 80.88 103 THR A C 1
ATOM 840 O O . THR A 1 103 ? 13.362 5.732 -22.684 1.00 80.88 103 THR A O 1
ATOM 843 N N . THR A 1 104 ? 11.799 7.319 -23.032 1.00 81.19 104 THR A N 1
ATOM 844 C CA . THR A 1 104 ? 10.860 6.919 -21.988 1.00 81.19 104 THR A CA 1
ATOM 845 C C . THR A 1 104 ? 9.708 6.130 -22.598 1.00 81.19 104 THR A C 1
ATOM 847 O O . THR A 1 104 ? 9.093 6.553 -23.582 1.00 81.19 104 THR A O 1
ATOM 850 N N . TRP A 1 105 ? 9.377 5.014 -21.966 1.00 81.06 105 TRP A N 1
ATOM 851 C CA . TRP A 1 105 ? 8.337 4.076 -22.360 1.00 81.06 105 TRP A CA 1
ATOM 852 C C . TRP A 1 105 ? 7.279 3.958 -21.262 1.00 81.06 105 TRP A C 1
ATOM 854 O O . TRP A 1 105 ? 7.579 4.112 -20.073 1.00 81.06 105 TRP A O 1
ATOM 864 N N . SER A 1 106 ? 6.040 3.680 -21.658 1.00 78.50 106 SER A N 1
ATOM 865 C CA . SER A 1 106 ? 4.954 3.348 -20.736 1.00 78.50 106 SER A CA 1
ATOM 866 C C . SER A 1 106 ? 5.152 1.961 -20.116 1.00 78.50 106 SER A C 1
ATOM 868 O O . SER A 1 106 ? 5.971 1.166 -20.578 1.00 78.50 106 SER A O 1
ATOM 870 N N . SER A 1 107 ? 4.339 1.639 -19.109 1.00 77.38 107 SER A N 1
ATOM 871 C CA . SER A 1 107 ? 4.224 0.281 -18.563 1.00 77.38 107 SER A CA 1
ATOM 872 C C . SER A 1 107 ? 3.826 -0.764 -19.616 1.00 77.38 107 SER A C 1
ATOM 874 O O . SER A 1 107 ? 4.216 -1.918 -19.499 1.00 77.38 107 SER A O 1
ATOM 876 N N . SER A 1 108 ? 3.097 -0.356 -20.659 1.00 77.81 108 SER A N 1
ATOM 877 C CA . SER A 1 108 ? 2.728 -1.171 -21.825 1.00 77.81 108 SER A CA 1
ATOM 878 C C . SER A 1 108 ? 3.775 -1.154 -22.951 1.00 77.81 108 SER A C 1
ATOM 880 O O . SER A 1 108 ? 3.460 -1.526 -24.077 1.00 77.81 108 SER A O 1
ATOM 882 N N . LEU A 1 109 ? 5.002 -0.689 -22.675 1.00 74.38 109 LEU A N 1
ATOM 883 C CA . LEU A 1 109 ? 6.106 -0.569 -23.641 1.00 74.38 109 LEU A CA 1
ATOM 884 C C . LEU A 1 109 ? 5.787 0.314 -24.862 1.00 74.38 109 LEU A C 1
ATOM 886 O O . LEU A 1 109 ? 6.409 0.199 -25.916 1.00 74.38 109 LEU A O 1
ATOM 890 N N . GLN A 1 110 ? 4.861 1.262 -24.722 1.00 76.81 110 GLN A N 1
ATOM 891 C CA . GLN A 1 110 ? 4.597 2.269 -25.746 1.00 76.81 110 GLN A CA 1
ATOM 892 C C . GLN A 1 110 ? 5.579 3.432 -25.605 1.00 76.81 110 GLN A C 1
ATOM 894 O O . GLN A 1 110 ? 5.834 3.921 -24.503 1.00 76.81 110 GLN A O 1
ATOM 899 N N . LEU A 1 111 ? 6.122 3.903 -26.728 1.00 74.25 111 LEU A N 1
ATOM 900 C CA . LEU A 1 111 ? 7.031 5.048 -26.747 1.00 74.25 111 LEU A CA 1
ATOM 901 C C . LEU A 1 111 ? 6.289 6.322 -26.317 1.00 74.25 111 LEU A C 1
ATOM 903 O O . LEU A 1 111 ? 5.355 6.750 -26.998 1.00 74.25 111 LEU A O 1
ATOM 907 N N . LEU A 1 112 ? 6.730 6.936 -25.217 1.00 78.19 112 LEU A N 1
ATOM 908 C CA . LEU A 1 112 ? 6.170 8.190 -24.710 1.00 78.19 112 LEU A CA 1
ATOM 909 C C . LEU A 1 112 ? 6.975 9.394 -25.192 1.00 78.19 112 LEU A C 1
ATOM 911 O O . LEU A 1 112 ? 6.403 10.347 -25.714 1.00 78.19 112 LEU A O 1
ATOM 915 N N . ARG A 1 113 ? 8.299 9.359 -25.004 1.00 77.50 113 ARG A N 1
ATOM 916 C CA . ARG A 1 113 ? 9.185 10.497 -25.285 1.00 77.50 113 ARG A CA 1
ATOM 917 C C . ARG A 1 113 ? 10.602 10.044 -25.603 1.00 77.50 113 ARG A C 1
ATOM 919 O O . ARG A 1 113 ? 11.018 8.989 -25.132 1.00 77.50 113 ARG A O 1
ATOM 926 N N . GLY A 1 114 ? 11.359 10.872 -26.317 1.00 78.69 114 GLY A N 1
ATOM 927 C CA . GLY A 1 114 ? 12.813 10.777 -26.345 1.00 78.69 114 GLY A CA 1
ATOM 928 C C . GLY A 1 114 ? 13.505 12.137 -26.322 1.00 78.69 114 GLY A C 1
ATOM 929 O O . GLY A 1 114 ? 12.934 13.158 -26.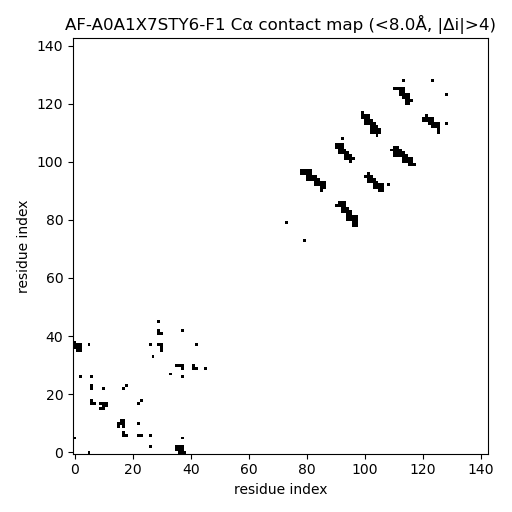702 1.00 78.69 114 GLY A O 1
ATOM 930 N N . THR A 1 115 ? 14.730 12.144 -25.821 1.00 72.75 115 THR A N 1
ATOM 931 C CA . THR A 1 115 ? 15.589 13.321 -25.682 1.00 72.75 115 THR A CA 1
ATOM 932 C C . THR A 1 115 ? 17.002 12.946 -26.090 1.00 72.75 115 THR A C 1
ATOM 934 O O . THR A 1 115 ? 17.481 11.884 -25.688 1.00 72.75 115 THR A O 1
ATOM 937 N N . VAL A 1 116 ? 17.679 13.808 -26.843 1.00 75.75 116 VAL A N 1
ATOM 938 C CA . VAL A 1 116 ? 19.113 13.635 -27.113 1.00 75.75 116 VAL A CA 1
ATOM 939 C C . VAL A 1 116 ? 19.897 14.269 -25.977 1.00 75.75 116 VAL A C 1
ATOM 941 O O . VAL A 1 116 ? 19.622 15.403 -25.582 1.00 75.75 116 VAL A O 1
ATOM 944 N N . MET A 1 117 ? 20.871 13.535 -25.450 1.00 64.06 117 MET A N 1
ATOM 945 C CA . MET A 1 117 ? 21.944 14.090 -24.634 1.00 64.06 117 MET A CA 1
ATOM 946 C C . MET A 1 117 ? 22.876 14.898 -25.547 1.00 64.06 117 MET A C 1
ATOM 948 O O . MET A 1 117 ? 23.885 14.394 -26.022 1.00 64.06 117 MET A O 1
ATOM 952 N N . ASP A 1 118 ? 22.485 16.135 -25.826 1.00 66.19 118 ASP A N 1
ATOM 953 C CA . ASP A 1 118 ? 23.332 17.183 -26.400 1.00 66.19 118 ASP A CA 1
ATOM 954 C C . ASP A 1 118 ? 23.454 18.313 -25.360 1.00 66.19 118 ASP A C 1
ATOM 956 O O . ASP A 1 118 ? 22.635 18.375 -24.435 1.00 66.19 118 ASP A O 1
ATOM 960 N N . ASP A 1 119 ? 24.409 19.233 -25.503 1.00 59.00 119 ASP A N 1
ATOM 961 C CA . ASP A 1 119 ? 24.687 20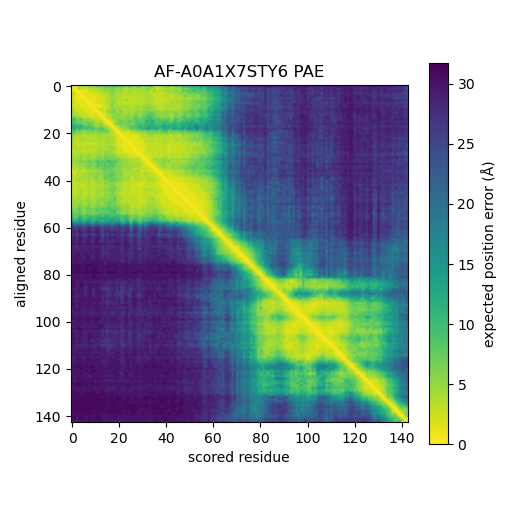.321 -24.541 1.00 59.00 119 ASP A CA 1
ATOM 962 C C . ASP A 1 119 ? 23.459 21.214 -24.254 1.00 59.00 119 ASP A C 1
ATOM 964 O O . ASP A 1 119 ? 23.423 21.961 -23.275 1.00 59.00 119 ASP A O 1
ATOM 968 N N . LYS A 1 120 ? 22.417 21.127 -25.093 1.00 58.19 120 LYS A N 1
ATOM 969 C CA . LYS A 1 120 ? 21.147 21.860 -24.967 1.00 58.19 120 LYS A CA 1
ATOM 970 C C . LYS A 1 120 ? 19.912 20.984 -24.710 1.00 58.19 120 LYS A C 1
ATOM 972 O O . LYS A 1 120 ? 18.804 21.503 -24.809 1.00 58.19 120 LYS A O 1
ATOM 977 N N . ALA A 1 121 ? 20.078 19.696 -24.388 1.00 54.69 121 ALA A N 1
ATOM 978 C CA . ALA A 1 121 ? 18.999 18.741 -24.095 1.00 54.69 121 ALA A CA 1
ATOM 979 C C . ALA A 1 121 ? 17.779 18.906 -25.027 1.00 54.69 121 ALA A C 1
ATOM 981 O O . ALA A 1 121 ? 16.674 19.256 -24.603 1.00 54.69 121 ALA A O 1
ATOM 982 N N . THR A 1 122 ? 17.981 18.695 -26.327 1.00 64.75 122 THR A N 1
ATOM 983 C CA . THR A 1 122 ? 16.925 18.852 -27.330 1.00 64.75 122 THR A CA 1
ATOM 984 C C . THR A 1 122 ? 15.881 17.744 -27.194 1.00 64.75 122 THR A C 1
ATOM 986 O O . THR A 1 122 ? 16.161 16.541 -27.230 1.00 64.75 122 THR A O 1
ATOM 989 N N . MET A 1 123 ? 14.632 18.164 -27.006 1.00 60.88 123 MET A N 1
ATOM 990 C CA . MET A 1 123 ? 13.488 17.263 -26.956 1.00 60.88 123 MET A CA 1
ATOM 991 C C . MET A 1 123 ? 13.093 16.886 -28.377 1.00 60.88 123 MET A C 1
ATOM 993 O O . MET A 1 123 ? 12.744 17.760 -29.164 1.00 60.88 123 MET A O 1
ATOM 997 N N . ILE A 1 124 ? 13.142 15.592 -28.697 1.00 66.00 124 ILE A N 1
ATOM 998 C CA . ILE A 1 124 ? 12.697 15.093 -29.998 1.00 66.00 124 ILE A CA 1
ATOM 999 C C . ILE A 1 124 ? 11.224 14.696 -29.883 1.00 66.00 124 ILE A C 1
ATOM 1001 O O . ILE A 1 124 ? 10.826 14.012 -28.931 1.00 66.00 124 ILE A O 1
ATOM 1005 N N . ASP A 1 125 ? 10.410 15.106 -30.857 1.00 64.88 125 ASP A N 1
ATOM 1006 C CA . ASP A 1 125 ? 9.025 14.657 -30.942 1.00 64.88 125 ASP A CA 1
ATOM 1007 C C . ASP A 1 125 ? 8.949 13.144 -31.209 1.00 64.88 125 ASP A C 1
ATOM 1009 O O . ASP A 1 125 ? 9.810 12.529 -31.845 1.00 64.88 125 ASP A O 1
ATOM 1013 N N . ARG A 1 126 ? 7.870 12.516 -30.745 1.00 62.00 126 ARG A N 1
ATOM 1014 C CA . ARG A 1 126 ? 7.588 11.097 -30.969 1.00 62.00 126 ARG A CA 1
ATOM 1015 C C . ARG A 1 126 ? 7.635 10.741 -32.456 1.00 62.00 126 ARG A C 1
ATOM 1017 O O . ARG A 1 126 ? 8.139 9.673 -32.796 1.00 62.00 126 ARG A O 1
ATOM 1024 N N . ASN A 1 127 ? 7.138 11.611 -33.334 1.00 63.56 127 ASN A N 1
ATOM 1025 C CA . ASN A 1 127 ? 7.131 11.360 -34.774 1.00 63.56 127 ASN A CA 1
ATOM 1026 C C . ASN A 1 127 ? 8.537 11.361 -35.377 1.00 63.56 127 ASN A C 1
ATOM 1028 O O . ASN A 1 127 ? 8.834 10.518 -36.222 1.00 63.56 127 ASN A O 1
ATOM 1032 N N . ASP A 1 128 ? 9.414 12.241 -34.905 1.00 65.06 128 ASP A N 1
ATOM 1033 C CA . ASP A 1 128 ? 10.796 12.329 -35.375 1.00 65.06 128 ASP A CA 1
ATOM 1034 C C . ASP A 1 128 ? 11.635 11.152 -34.864 1.00 65.06 128 ASP A C 1
ATOM 1036 O O . ASP A 1 128 ? 12.401 10.561 -3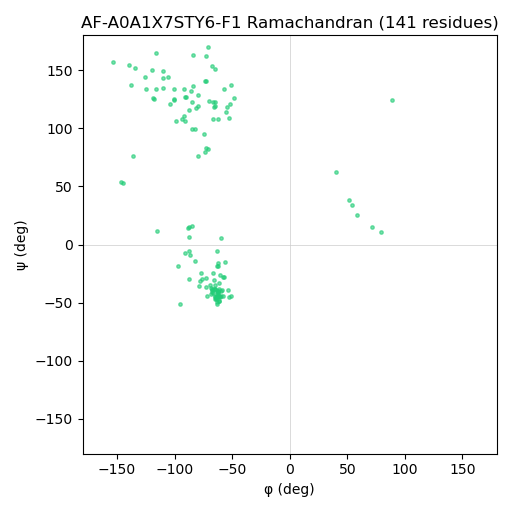5.624 1.00 65.06 128 ASP A O 1
ATOM 1040 N N . LEU A 1 129 ? 11.390 10.693 -33.633 1.00 63.09 129 LEU A N 1
ATOM 1041 C CA . LEU A 1 129 ? 11.954 9.440 -33.112 1.00 63.09 129 LEU A CA 1
ATOM 1042 C C . LEU A 1 129 ? 11.502 8.217 -33.911 1.00 63.09 129 LEU A C 1
ATOM 1044 O O . LEU A 1 129 ? 12.295 7.312 -34.159 1.00 63.09 129 LEU A O 1
ATOM 1048 N N . LEU A 1 130 ? 10.231 8.159 -34.314 1.00 59.97 130 LEU A N 1
ATOM 1049 C CA . LEU A 1 130 ? 9.718 7.074 -35.152 1.00 59.97 130 LEU A CA 1
ATOM 1050 C C . LEU A 1 130 ? 10.289 7.135 -36.574 1.00 59.97 130 LEU A C 1
ATOM 1052 O O . LEU A 1 130 ? 10.560 6.088 -37.158 1.00 59.97 130 LEU A O 1
ATOM 1056 N N . ARG A 1 131 ? 10.522 8.334 -37.122 1.00 57.69 131 ARG A N 1
ATOM 1057 C CA . ARG A 1 131 ? 11.202 8.529 -38.415 1.00 57.69 131 ARG A CA 1
ATOM 1058 C C . ARG A 1 131 ? 12.665 8.096 -38.355 1.00 57.69 131 ARG A C 1
ATOM 1060 O O . ARG A 1 131 ? 13.106 7.398 -39.260 1.00 57.69 131 ARG A O 1
ATOM 1067 N N . MET A 1 132 ? 13.373 8.414 -37.270 1.00 56.28 132 MET A N 1
ATOM 1068 C CA . MET A 1 132 ? 14.732 7.923 -37.009 1.00 56.28 132 MET A CA 1
ATOM 1069 C C . MET A 1 132 ? 14.778 6.402 -36.802 1.00 56.28 132 MET A C 1
ATOM 1071 O O . MET A 1 132 ? 15.730 5.757 -37.223 1.00 56.28 132 MET A O 1
ATOM 1075 N N . L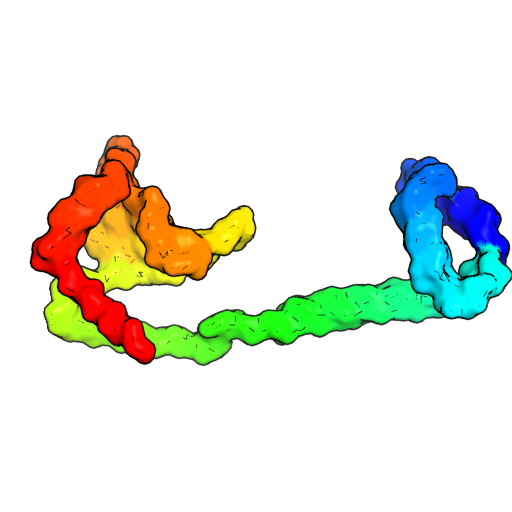YS A 1 133 ? 13.741 5.808 -36.195 1.00 52.50 133 LYS A N 1
ATOM 1076 C CA . LYS A 1 133 ? 13.616 4.351 -36.007 1.00 52.50 133 LYS A CA 1
ATOM 1077 C C . LYS A 1 133 ? 13.201 3.593 -37.271 1.00 52.50 133 LYS A C 1
ATOM 1079 O O . LYS A 1 133 ? 13.498 2.407 -37.368 1.00 52.50 133 LYS A O 1
ATOM 1084 N N . ARG A 1 134 ? 12.525 4.230 -38.237 1.00 45.72 134 ARG A N 1
ATOM 1085 C CA . ARG A 1 134 ? 12.041 3.572 -39.471 1.00 45.72 134 ARG A CA 1
ATOM 1086 C C . ARG A 1 134 ? 13.153 3.026 -40.365 1.00 45.72 134 ARG A C 1
ATOM 1088 O O . ARG A 1 134 ? 12.870 2.163 -41.185 1.00 45.72 134 ARG A O 1
ATOM 1095 N N . THR A 1 135 ? 14.392 3.473 -40.199 1.00 43.88 135 THR A N 1
ATOM 1096 C CA . THR A 1 135 ? 15.544 2.922 -40.923 1.00 43.88 135 THR A CA 1
ATOM 1097 C C . THR A 1 135 ? 16.107 1.644 -40.292 1.00 43.88 135 THR A C 1
ATOM 1099 O O . THR A 1 135 ? 16.842 0.941 -40.970 1.00 43.88 135 THR A O 1
ATOM 1102 N N . ASN A 1 136 ? 15.732 1.300 -39.051 1.00 45.94 136 ASN A N 1
ATOM 1103 C CA . ASN A 1 136 ? 16.229 0.135 -38.301 1.00 45.94 136 ASN A CA 1
ATOM 1104 C C . ASN A 1 136 ? 15.118 -0.482 -37.422 1.00 45.94 136 ASN A C 1
ATOM 1106 O O . ASN A 1 136 ? 15.271 -0.620 -36.205 1.00 45.94 136 ASN A O 1
ATOM 1110 N N . LEU A 1 137 ? 13.961 -0.799 -38.006 1.00 37.22 137 LEU A N 1
ATOM 1111 C CA . LEU A 1 137 ? 12.816 -1.300 -37.244 1.00 37.22 137 LEU A CA 1
ATOM 1112 C C . LEU A 1 137 ? 12.837 -2.834 -37.189 1.00 37.22 137 LEU A C 1
ATOM 1114 O O . LEU A 1 137 ? 12.591 -3.499 -38.190 1.00 37.22 137 LEU A O 1
ATOM 1118 N N . TRP A 1 138 ? 13.099 -3.386 -36.005 1.00 36.09 138 TRP A N 1
ATOM 1119 C CA . TRP A 1 138 ? 12.703 -4.756 -35.687 1.00 36.09 138 TRP A CA 1
ATOM 1120 C C . TRP A 1 138 ? 11.228 -4.733 -35.286 1.00 36.09 138 TRP A C 1
ATOM 1122 O O . TRP A 1 138 ? 10.854 -4.073 -34.314 1.00 36.09 138 TRP A O 1
ATOM 1132 N N . VAL A 1 139 ? 10.400 -5.424 -36.065 1.00 33.72 139 VAL A N 1
ATOM 1133 C CA . VAL A 1 139 ? 9.037 -5.800 -35.686 1.00 33.72 139 VAL A CA 1
ATOM 1134 C C . VAL A 1 139 ? 9.169 -7.097 -34.895 1.00 33.72 139 VAL A C 1
ATOM 1136 O O . VAL A 1 139 ? 9.780 -8.047 -35.375 1.00 33.72 139 VAL A O 1
ATOM 1139 N N . THR A 1 140 ? 8.678 -7.132 -33.660 1.00 42.16 140 THR A N 1
ATOM 1140 C CA . THR A 1 140 ? 8.450 -8.410 -32.983 1.00 42.16 140 THR A CA 1
ATOM 1141 C C . THR A 1 140 ? 7.026 -8.825 -33.300 1.00 42.16 140 THR A C 1
ATOM 1143 O O . THR A 1 140 ? 6.082 -8.214 -32.792 1.00 42.16 140 THR A O 1
ATOM 1146 N N . ASP A 1 141 ? 6.889 -9.824 -34.160 1.00 34.03 141 ASP A N 1
ATOM 1147 C CA . ASP A 1 141 ? 5.616 -10.461 -34.463 1.00 34.03 141 ASP A CA 1
ATOM 1148 C C . ASP A 1 141 ? 5.160 -11.196 -33.198 1.00 34.03 141 ASP A C 1
ATOM 1150 O O . ASP A 1 141 ? 5.771 -12.179 -32.782 1.00 34.03 141 ASP A O 1
ATOM 1154 N N . ALA A 1 142 ? 4.133 -10.674 -32.533 1.00 32.12 142 ALA A N 1
ATOM 1155 C CA . ALA A 1 142 ? 3.479 -11.367 -31.434 1.00 32.12 142 ALA A CA 1
ATOM 1156 C C . ALA A 1 142 ? 2.209 -12.037 -31.975 1.00 32.12 142 ALA A C 1
ATOM 1158 O O . ALA A 1 142 ? 1.231 -11.350 -32.276 1.00 32.12 142 ALA A O 1
ATOM 1159 N N . THR A 1 143 ? 2.254 -13.364 -32.111 1.00 33.25 143 THR A N 1
ATOM 1160 C CA . THR A 1 143 ? 1.082 -14.253 -32.027 1.00 33.25 143 THR A CA 1
ATOM 1161 C C . THR A 1 143 ? 1.006 -14.839 -30.633 1.00 33.25 143 THR A C 1
ATOM 1163 O O . THR A 1 143 ? 2.079 -15.282 -30.160 1.00 33.25 143 THR A O 1
#

Nearest PDB structures (foldseek):
  3rfh-assembly2_D  TM=8.583E-01  e=5.959E-01  Saccharomyces cerevisiae S288C
  6rm3-assembly1_SGG  TM=8.255E-01  e=1.098E+00  Vairimorpha necatrix
  7d5s-assembly1_A5  TM=6.487E-01  e=3.506E+00  Saccharomyces cerevisiae S288C
  8a0k-assembly3_C  TM=3.086E-01  e=5.606E-01  Trypanosoma brucei brucei

Sequence (143 aa):
MKMEDFMELMGGMMKVSPLDERLSALCRKVDIENDGYVTENKLMSYLLLQLREREAFRTVKPLPFQDSPDFKHNLYSKQCPCRLLHLFPPSRYLSISRDGIITTWSSSLQLLRGTVMDDKATMIDRNDLLRMKRTNLWVTDAT

InterPro domains:
  IPR011992 EF-hand domain pair [SSF47473] (3-50)
  IPR051242 WD repeat and EF-hand domain-containing protein [PTHR44324] (1-142)

Foldseek 3Di:
DALQVVLVVVCVVVVHPSPPPVSSVLSVVLPPVPPRDHDPVSNVVVVVVVVVVVVCVVVPPPVPCVDPPPPDDPPPDPKDFDDWDFDPPVTWIWTAIPQQKIWIAHPVRHTDFIWHPDPVTDTDDPVVVVVVCVVPDDDDDDD

Radius of gyration: 26.44 Å; Cα contacts (8 Å, |Δi|>4): 136; chains: 1; bounding box: 46×36×68 Å